Protein AF-A0A821XR58-F1 (afdb_monomer_lite)

Sequence (177 aa):
MTKILFVIYLIVLSIDSTIGYAQECIVGPEYWCKSFENAQDCGSIQHCTDTVWSHDNKYELVASSTTCQFCQKIFKNTHKGFEELADSEDAMIFTLTSECKSLLPNDLSTKCVNIIQNYGKSVITLMKNQRYATLCHLMGICTSEIITEKPPSIILGHDQCTWGPSYWCSSLSNTHQ

pLDDT: mean 71.38, std 13.42, range [38.28, 89.88]

Secondary structure (DSSP, 8-state):
-HHHHHHHHHHHHH--SHHHHHHHHTT-HHHHTTSHHHHHHTT-HHHIIIIITTT-TTS-----SHHHHHHHHHHHHHHHHHGGGTT-HHHHHHHHHHHHHHHS-HHHHHHHHHHHHHHHHHHHHHHHHS-THHHHHHTTSS----SS-------TTSSGGGS-HHHHTS-GGGS--

Foldseek 3Di:
DVVVVVVVVVVVVPPDPPVVLVVQLVVDDCRCLVAPVSVVSNVNNVVSLPPPLQPPVPAPQPQPDPQLVVQLVVLVVVLVVCVVVLPDLVSVLVVQLVCLVVPDDPVSSVVSNVCCVVCVSVVSVSSSPDRSSSVCVNVVSGDRDCPDDPDPPPPQPPDLVRVDDCSCVPDPVSPDD

Radius of gyration: 22.95 Å; chains: 1; bounding box: 57×62×47 Å

Structure (mmCIF, N/CA/C/O backbone):
data_AF-A0A821XR58-F1
#
_entry.id   AF-A0A821XR58-F1
#
loop_
_atom_site.group_PDB
_atom_site.id
_atom_site.type_symbol
_atom_site.label_atom_id
_atom_site.label_alt_id
_atom_site.label_comp_id
_atom_site.label_asym_id
_atom_site.label_entity_id
_atom_site.label_seq_id
_atom_site.pdbx_PDB_ins_code
_atom_site.Cartn_x
_atom_site.Cartn_y
_atom_site.Cartn_z
_atom_site.occupancy
_atom_site.B_iso_or_equiv
_atom_site.auth_seq_id
_atom_site.auth_comp_id
_atom_site.auth_asym_id
_atom_site.auth_atom_id
_atom_site.pdbx_PDB_model_num
ATOM 1 N N . MET A 1 1 ? 26.705 -42.295 18.445 1.00 61.50 1 MET A N 1
ATOM 2 C CA . MET A 1 1 ? 26.224 -42.015 17.072 1.00 61.50 1 MET A CA 1
ATOM 3 C C . MET A 1 1 ? 24.704 -41.859 17.012 1.00 61.50 1 MET A C 1
ATOM 5 O O . MET A 1 1 ? 24.251 -40.814 16.577 1.00 61.50 1 MET A O 1
ATOM 9 N N . THR A 1 2 ? 23.909 -42.786 17.555 1.00 68.88 2 THR A N 1
ATOM 10 C CA . THR A 1 2 ? 22.428 -42.746 17.500 1.00 68.88 2 THR A CA 1
ATOM 11 C C . THR A 1 2 ? 21.784 -41.500 18.130 1.00 68.88 2 THR A C 1
ATOM 13 O O . THR A 1 2 ? 20.814 -40.980 17.595 1.00 68.88 2 THR A O 1
ATOM 16 N N . LYS A 1 3 ? 22.352 -40.958 19.219 1.00 72.62 3 LYS A N 1
ATOM 17 C CA . LYS A 1 3 ? 21.848 -39.724 19.857 1.00 72.62 3 LYS A CA 1
ATOM 18 C C . LYS A 1 3 ? 22.036 -38.471 18.989 1.00 72.62 3 LYS A C 1
ATOM 20 O O . LYS A 1 3 ? 21.179 -37.603 19.000 1.00 72.62 3 LYS A O 1
ATOM 25 N N . ILE A 1 4 ? 23.126 -38.401 18.219 1.00 79.69 4 ILE A N 1
ATOM 26 C CA . ILE A 1 4 ? 23.406 -37.278 17.305 1.00 79.69 4 ILE A CA 1
ATOM 27 C C . ILE 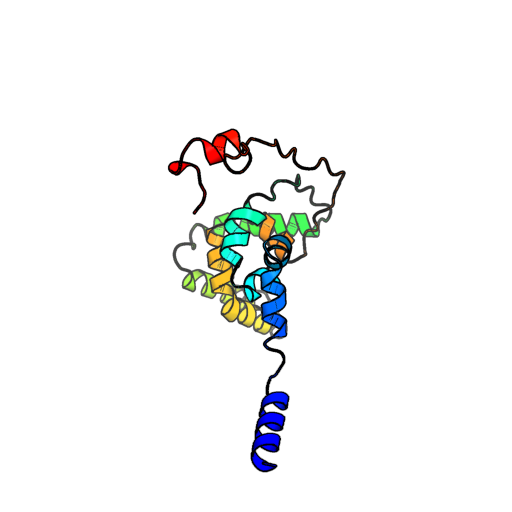A 1 4 ? 22.425 -37.313 16.130 1.00 79.69 4 ILE A C 1
ATOM 29 O O . ILE A 1 4 ? 21.854 -36.290 15.776 1.00 79.69 4 ILE A O 1
ATOM 33 N N . LEU A 1 5 ? 22.166 -38.505 15.585 1.00 81.56 5 LEU A N 1
ATOM 34 C CA . LEU A 1 5 ? 21.182 -38.696 14.517 1.00 81.56 5 LEU A CA 1
ATOM 35 C C . LEU A 1 5 ? 19.761 -38.336 14.972 1.00 81.56 5 LEU A C 1
ATOM 37 O O . LEU A 1 5 ? 19.017 -37.728 14.212 1.00 81.56 5 LEU A O 1
ATOM 41 N N . PHE A 1 6 ? 19.408 -38.644 16.223 1.00 85.44 6 PHE A N 1
ATOM 42 C CA . PHE A 1 6 ? 18.115 -38.272 16.799 1.00 85.44 6 PHE A CA 1
ATOM 43 C C . PHE A 1 6 ? 17.967 -36.751 16.957 1.00 85.44 6 PHE A C 1
ATOM 45 O O . PHE A 1 6 ? 16.922 -36.202 16.636 1.00 85.44 6 PHE A O 1
ATOM 52 N N . VAL A 1 7 ? 19.028 -36.054 17.379 1.00 84.06 7 VAL A N 1
ATOM 53 C CA . VAL A 1 7 ? 19.032 -34.584 17.481 1.00 84.06 7 VAL A CA 1
ATOM 54 C C . VAL A 1 7 ? 18.899 -33.931 16.103 1.00 84.06 7 VAL A C 1
ATOM 56 O O . VAL A 1 7 ? 18.095 -33.020 15.947 1.00 84.06 7 VAL A O 1
ATOM 59 N N . ILE A 1 8 ? 19.615 -34.428 15.089 1.00 82.62 8 ILE A N 1
ATOM 60 C CA . ILE A 1 8 ? 19.493 -33.933 13.707 1.00 82.62 8 ILE A CA 1
ATOM 61 C C . ILE A 1 8 ? 18.072 -34.157 13.175 1.00 82.62 8 ILE A C 1
ATOM 63 O O . ILE A 1 8 ? 17.490 -33.253 12.587 1.00 82.62 8 ILE A O 1
ATOM 67 N N . TYR A 1 9 ? 17.486 -35.327 13.432 1.00 83.12 9 TYR A N 1
ATOM 68 C CA . TYR A 1 9 ? 16.115 -35.637 13.028 1.00 83.12 9 TYR A CA 1
ATOM 69 C C . TYR A 1 9 ? 15.085 -34.694 13.676 1.00 83.12 9 TYR A C 1
ATOM 71 O O . TYR A 1 9 ? 14.190 -34.206 12.993 1.00 83.12 9 TYR A O 1
ATOM 79 N N . LEU A 1 10 ? 15.246 -34.361 14.962 1.00 79.69 10 LEU A N 1
ATOM 80 C CA . LEU A 1 10 ? 14.374 -33.405 15.653 1.00 79.69 10 LEU A CA 1
ATOM 81 C C . LEU A 1 10 ? 14.525 -31.966 15.132 1.00 79.69 10 LEU A C 1
ATOM 83 O O . LEU A 1 10 ? 13.525 -31.261 15.022 1.00 79.69 10 LEU A O 1
ATOM 87 N N . ILE A 1 11 ? 15.741 -31.541 14.767 1.00 78.94 11 ILE A N 1
ATOM 88 C CA . ILE A 1 11 ? 15.988 -30.227 14.142 1.00 78.94 11 ILE A CA 1
ATOM 89 C C . ILE A 1 11 ? 15.300 -30.145 12.769 1.00 78.94 11 ILE A C 1
ATOM 91 O O . ILE A 1 11 ? 14.671 -29.142 12.452 1.00 78.94 11 ILE A O 1
ATOM 95 N N . VAL A 1 12 ? 15.353 -31.217 11.972 1.00 77.75 12 VAL A N 1
ATOM 96 C CA . VAL A 1 12 ? 14.713 -31.274 10.643 1.00 77.75 12 VAL A CA 1
ATOM 97 C C . VAL A 1 12 ? 13.180 -31.305 10.733 1.00 77.75 12 VAL A C 1
ATOM 99 O O . VAL A 1 12 ? 12.507 -30.846 9.819 1.00 77.75 12 VAL A O 1
ATOM 102 N N . LEU A 1 13 ? 12.611 -31.795 11.837 1.00 68.00 13 LEU A N 1
ATOM 103 C CA . LEU A 1 13 ? 11.164 -31.762 12.081 1.00 68.00 13 LEU A CA 1
ATOM 104 C C . LEU A 1 13 ? 10.657 -30.424 12.650 1.00 68.00 13 LEU A C 1
ATOM 106 O O . LEU A 1 13 ? 9.449 -30.224 12.692 1.00 68.00 13 LEU A O 1
ATOM 110 N N . SER A 1 14 ? 11.548 -29.536 13.106 1.00 61.59 14 SER A N 1
ATOM 111 C CA . SER A 1 14 ? 11.203 -28.234 13.710 1.00 61.59 14 SER A CA 1
ATOM 112 C C . SER A 1 14 ? 11.557 -27.029 12.834 1.00 61.59 14 SER A C 1
ATOM 114 O O . SER A 1 14 ? 11.264 -25.893 13.204 1.00 61.59 14 SER A O 1
ATOM 116 N N . ILE A 1 15 ? 12.131 -27.258 11.649 1.00 64.62 15 ILE A N 1
ATOM 117 C CA . ILE A 1 15 ? 12.124 -26.267 10.569 1.00 64.62 15 ILE A CA 1
ATOM 118 C C . ILE A 1 15 ? 10.715 -26.205 9.969 1.00 64.62 15 ILE A C 1
ATOM 120 O O . ILE A 1 15 ? 10.446 -26.727 8.889 1.00 64.62 15 ILE A O 1
ATOM 124 N N . ASP A 1 16 ? 9.805 -25.554 10.693 1.00 57.88 16 ASP A N 1
ATOM 125 C CA . ASP A 1 16 ? 8.589 -25.002 10.104 1.00 57.88 16 ASP A CA 1
ATOM 126 C C . ASP A 1 16 ? 8.978 -24.145 8.891 1.00 57.88 16 ASP A C 1
ATOM 128 O O . ASP A 1 16 ? 10.024 -23.489 8.887 1.00 57.88 16 ASP A O 1
ATOM 132 N N . SER A 1 17 ? 8.136 -24.185 7.860 1.00 56.62 17 SER A N 1
ATOM 133 C CA . SER A 1 17 ? 8.292 -23.757 6.458 1.00 56.62 17 SER A CA 1
ATOM 134 C C . SER A 1 17 ? 8.720 -22.300 6.175 1.00 56.62 17 SER A C 1
ATOM 136 O O . SER A 1 17 ? 8.491 -21.785 5.085 1.00 56.62 17 SER A O 1
ATOM 138 N N . THR A 1 18 ? 9.397 -21.633 7.101 1.00 52.62 18 THR A N 1
ATOM 139 C CA . THR A 1 18 ? 9.982 -20.288 6.988 1.00 52.62 18 THR A CA 1
ATOM 140 C C . THR A 1 18 ? 10.997 -20.134 5.848 1.00 52.62 18 THR A C 1
ATOM 142 O O . THR A 1 18 ? 11.269 -19.016 5.424 1.00 52.62 18 THR A O 1
ATOM 145 N N . ILE A 1 19 ? 11.510 -21.235 5.284 1.00 54.81 19 ILE A N 1
ATOM 146 C CA . ILE A 1 19 ? 12.374 -21.211 4.090 1.00 54.81 19 ILE A CA 1
ATOM 147 C C . ILE A 1 19 ? 11.559 -20.974 2.802 1.00 54.81 19 ILE A C 1
ATOM 149 O O . ILE A 1 19 ? 12.094 -20.419 1.847 1.00 54.81 19 ILE A O 1
ATOM 153 N N . GLY A 1 20 ? 10.269 -21.332 2.769 1.00 53.03 20 GLY A N 1
ATOM 154 C CA . GLY A 1 20 ? 9.423 -21.167 1.578 1.00 53.03 20 GLY A CA 1
ATOM 155 C C . GLY A 1 20 ? 9.096 -19.705 1.265 1.00 53.03 20 GLY A C 1
ATOM 156 O O . GLY A 1 20 ? 9.159 -19.298 0.111 1.00 53.03 20 GLY A O 1
ATOM 157 N N . TYR A 1 21 ? 8.849 -18.895 2.297 1.00 53.38 21 TYR A N 1
ATOM 158 C CA . TYR A 1 21 ? 8.471 -17.484 2.149 1.00 53.38 21 TYR A CA 1
ATOM 159 C C . TYR A 1 21 ? 9.586 -16.621 1.534 1.00 53.38 21 TYR A C 1
ATOM 161 O O . TYR A 1 21 ? 9.338 -15.759 0.696 1.00 53.38 21 TYR A O 1
ATOM 169 N N . ALA A 1 22 ? 10.845 -16.889 1.890 1.00 60.84 22 ALA A N 1
ATOM 170 C CA . ALA A 1 22 ? 11.983 -16.143 1.354 1.00 60.84 22 ALA A CA 1
ATOM 171 C C . ALA A 1 22 ? 12.296 -16.480 -0.119 1.00 60.84 22 ALA A C 1
ATOM 173 O O . ALA A 1 22 ? 12.917 -15.670 -0.810 1.00 60.84 22 ALA A O 1
ATOM 174 N N . GLN A 1 23 ? 11.880 -17.654 -0.620 1.00 68.75 23 GLN A N 1
ATOM 175 C CA . GLN A 1 23 ? 12.142 -18.056 -2.008 1.00 68.75 23 GLN A CA 1
ATOM 176 C C . GLN A 1 23 ? 11.289 -17.306 -3.033 1.00 68.75 23 GLN A C 1
ATOM 178 O O . GLN A 1 23 ? 11.677 -17.216 -4.194 1.00 68.75 23 GLN A O 1
ATOM 183 N N . GLU A 1 24 ? 10.151 -16.751 -2.638 1.00 78.12 24 GLU A N 1
ATOM 184 C CA . GLU A 1 24 ? 9.303 -16.011 -3.573 1.00 78.12 24 GLU A CA 1
ATOM 185 C C . GLU A 1 24 ? 9.813 -14.573 -3.772 1.00 78.12 24 GLU A C 1
ATOM 187 O O . GLU A 1 24 ? 9.750 -14.019 -4.868 1.00 78.12 24 GLU A O 1
ATOM 192 N N . CYS A 1 25 ? 10.453 -13.997 -2.752 1.00 86.44 25 CYS A N 1
ATOM 193 C CA . CYS A 1 25 ? 11.015 -12.648 -2.822 1.00 86.44 25 CYS A CA 1
ATOM 194 C C . CYS A 1 25 ? 12.264 -12.534 -3.717 1.00 86.44 25 CYS A C 1
ATOM 196 O O . CYS A 1 25 ? 12.582 -11.439 -4.177 1.00 86.44 25 CYS A O 1
ATOM 198 N N . ILE A 1 26 ? 12.955 -13.642 -4.026 1.00 88.69 26 ILE A N 1
ATOM 199 C CA . ILE A 1 26 ? 14.103 -13.640 -4.958 1.00 88.69 26 ILE A CA 1
ATOM 200 C C . ILE A 1 26 ? 13.687 -13.636 -6.438 1.00 88.69 26 ILE A C 1
ATOM 202 O O . ILE A 1 26 ? 14.546 -13.514 -7.309 1.00 88.69 26 ILE A O 1
ATOM 206 N N . VAL A 1 27 ? 12.387 -13.759 -6.732 1.00 86.56 27 VAL A N 1
ATOM 207 C CA . VAL A 1 27 ? 11.849 -13.738 -8.103 1.00 86.56 27 VAL A CA 1
ATOM 208 C C . VAL A 1 27 ? 11.935 -12.331 -8.722 1.00 86.56 27 VAL A C 1
ATOM 210 O O . VAL A 1 27 ? 12.059 -12.207 -9.938 1.00 86.56 27 VAL A O 1
ATOM 213 N N . GLY A 1 28 ? 11.951 -11.274 -7.898 1.00 83.25 28 GLY A N 1
ATOM 214 C CA . GLY A 1 28 ? 12.195 -9.889 -8.329 1.00 83.25 28 GLY A CA 1
ATOM 215 C C . GLY A 1 28 ? 10.934 -9.021 -8.545 1.00 83.25 28 GLY A C 1
ATOM 216 O O . GLY A 1 28 ? 9.838 -9.472 -8.203 1.00 83.25 28 GLY A O 1
ATOM 217 N N . PRO A 1 29 ? 11.078 -7.769 -9.080 1.00 82.75 29 PRO A N 1
ATOM 218 C CA . PRO A 1 29 ? 10.043 -6.701 -9.263 1.00 82.75 29 PRO A CA 1
ATOM 219 C C . PRO A 1 29 ? 8.676 -7.178 -9.677 1.00 82.75 29 PRO A C 1
ATOM 221 O O . PRO A 1 29 ? 7.677 -6.785 -9.079 1.00 82.75 29 PRO A O 1
ATOM 224 N N . GLU A 1 30 ? 8.639 -8.089 -10.628 1.00 82.38 30 GLU A N 1
ATOM 225 C CA . GLU A 1 30 ? 7.387 -8.578 -11.177 1.00 82.38 30 GLU A CA 1
ATOM 226 C C . GLU A 1 30 ? 6.568 -9.406 -10.177 1.00 82.38 30 GLU A C 1
ATOM 228 O O . GLU A 1 30 ? 5.346 -9.454 -10.292 1.00 82.38 30 GLU A O 1
ATOM 233 N N . TYR A 1 31 ? 7.208 -10.028 -9.179 1.00 84.81 31 TYR A N 1
ATOM 234 C CA . TYR A 1 31 ? 6.535 -10.814 -8.145 1.00 84.81 31 TYR A CA 1
ATOM 235 C C . TYR A 1 31 ? 6.150 -9.982 -6.918 1.00 84.81 31 TYR A C 1
ATOM 237 O O . TYR A 1 31 ? 4.967 -9.875 -6.588 1.00 84.81 31 TYR A O 1
ATOM 245 N N . TRP A 1 32 ? 7.138 -9.393 -6.235 1.00 87.50 32 TRP A N 1
ATOM 246 C CA . TRP A 1 32 ? 6.907 -8.607 -5.016 1.00 87.50 32 TRP A CA 1
ATOM 247 C C . TRP A 1 32 ? 6.064 -7.346 -5.277 1.00 87.50 32 TRP A C 1
ATOM 249 O O . TRP A 1 32 ? 5.218 -7.032 -4.453 1.00 87.50 32 TRP A O 1
ATOM 259 N N . CYS A 1 33 ? 6.139 -6.698 -6.450 1.00 85.94 33 CYS A N 1
ATOM 260 C CA . CYS A 1 33 ? 5.265 -5.558 -6.774 1.00 85.94 33 CYS A CA 1
ATOM 261 C C . CYS A 1 33 ? 3.940 -5.945 -7.445 1.00 85.94 33 CYS A C 1
ATOM 263 O O . CYS A 1 33 ? 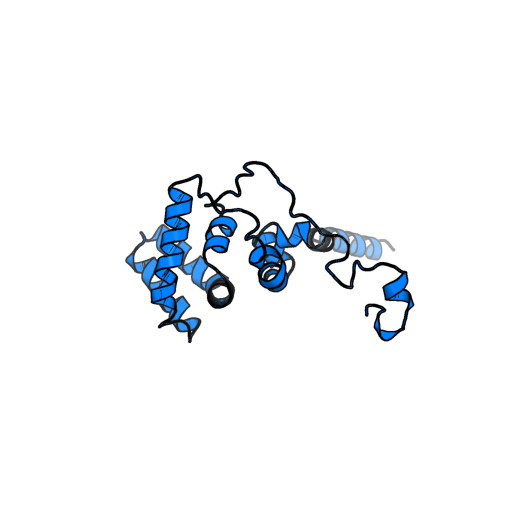3.187 -5.067 -7.870 1.00 85.94 33 CYS A O 1
ATOM 265 N N . LYS A 1 34 ? 3.614 -7.241 -7.531 1.00 79.94 34 LYS A N 1
ATOM 266 C CA . LYS A 1 34 ? 2.342 -7.708 -8.098 1.00 79.94 34 LYS A CA 1
ATOM 267 C C . LYS A 1 34 ? 1.140 -7.380 -7.210 1.00 79.94 34 LYS A C 1
ATOM 269 O O . LYS A 1 34 ? 0.040 -7.174 -7.715 1.00 79.94 34 LYS A O 1
ATOM 274 N N . SER A 1 35 ? 1.333 -7.366 -5.894 1.00 73.94 35 SER A N 1
ATOM 275 C CA . SER A 1 35 ? 0.290 -7.095 -4.903 1.00 73.94 35 SER A CA 1
ATOM 276 C C . SER A 1 35 ? 0.888 -6.414 -3.674 1.00 73.94 35 SER A C 1
ATOM 278 O O . SER A 1 35 ? 2.097 -6.460 -3.449 1.00 73.94 35 SER A O 1
ATOM 280 N N . PHE A 1 36 ? 0.034 -5.796 -2.856 1.00 76.81 36 PHE A N 1
ATOM 281 C CA . PHE A 1 36 ? 0.464 -5.239 -1.574 1.00 76.81 36 PHE A CA 1
ATOM 282 C C . PHE A 1 36 ? 1.042 -6.296 -0.640 1.00 76.81 36 PHE A C 1
ATOM 284 O O . PHE A 1 36 ? 2.053 -6.054 0.003 1.00 76.81 36 PHE A O 1
ATOM 291 N N . GLU A 1 37 ? 0.374 -7.447 -0.570 1.00 80.31 37 GLU A N 1
ATOM 292 C CA . GLU A 1 37 ? 0.706 -8.544 0.337 1.00 80.31 37 GLU A CA 1
ATOM 293 C C . GLU A 1 37 ? 2.097 -9.093 0.017 1.00 80.31 37 GLU A C 1
ATOM 295 O O . GLU A 1 37 ? 2.965 -9.105 0.884 1.00 80.31 37 GLU A O 1
ATOM 300 N N . ASN A 1 38 ? 2.377 -9.354 -1.264 1.00 83.50 38 ASN A N 1
ATOM 301 C CA . ASN A 1 38 ? 3.707 -9.764 -1.705 1.00 83.50 38 ASN A CA 1
ATOM 302 C C . ASN A 1 38 ? 4.753 -8.678 -1.413 1.00 83.50 38 ASN A C 1
ATOM 304 O O . ASN A 1 38 ? 5.864 -8.979 -0.975 1.00 83.50 38 ASN A O 1
ATOM 308 N N . ALA A 1 39 ? 4.411 -7.406 -1.639 1.00 83.25 39 ALA A N 1
ATOM 309 C CA . ALA A 1 39 ? 5.337 -6.309 -1.395 1.00 83.25 39 ALA A CA 1
ATOM 310 C C . ALA A 1 39 ? 5.657 -6.177 0.096 1.00 83.25 39 ALA A C 1
ATOM 312 O O . ALA A 1 39 ? 6.798 -5.886 0.459 1.00 83.25 39 ALA A O 1
ATOM 313 N N . GLN A 1 40 ? 4.659 -6.387 0.953 1.00 84.25 40 GLN A N 1
ATOM 314 C CA . GLN A 1 40 ? 4.782 -6.356 2.401 1.00 84.25 40 GLN A CA 1
ATOM 315 C C . GLN A 1 40 ? 5.647 -7.508 2.903 1.00 84.25 40 GLN A C 1
ATOM 317 O O . GLN A 1 40 ? 6.620 -7.261 3.615 1.00 84.25 40 GLN A O 1
ATOM 322 N N . ASP A 1 41 ? 5.329 -8.730 2.485 1.00 85.44 41 ASP A N 1
ATOM 323 C CA . ASP A 1 41 ? 6.030 -9.945 2.897 1.00 85.44 41 ASP A CA 1
ATOM 324 C C . ASP A 1 41 ? 7.500 -9.922 2.456 1.00 85.44 41 ASP A C 1
ATOM 326 O O . ASP A 1 41 ? 8.382 -10.397 3.171 1.00 85.44 41 ASP A O 1
ATOM 330 N N . CYS A 1 42 ? 7.782 -9.265 1.328 1.00 88.25 42 CYS A N 1
ATOM 331 C CA . CYS A 1 42 ? 9.132 -9.056 0.818 1.00 88.25 42 CYS A CA 1
ATOM 332 C C . CYS A 1 42 ? 9.785 -7.724 1.239 1.00 88.25 42 CYS A C 1
ATOM 334 O O . CYS A 1 42 ? 10.874 -7.410 0.760 1.00 88.25 42 CYS A O 1
ATOM 336 N N . GLY A 1 43 ? 9.157 -6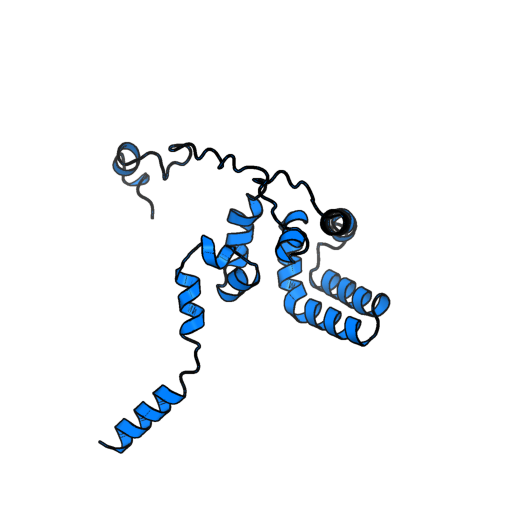.914 2.103 1.00 87.44 43 GLY A N 1
ATOM 337 C CA . GLY A 1 43 ? 9.749 -5.673 2.633 1.00 87.44 43 GLY A CA 1
ATOM 338 C C . GLY A 1 43 ? 10.020 -4.583 1.586 1.00 87.44 43 GLY A C 1
ATOM 339 O O . GLY A 1 43 ? 10.978 -3.823 1.691 1.00 87.44 43 GLY A O 1
ATOM 340 N N . SER A 1 44 ? 9.182 -4.511 0.558 1.00 87.12 44 SER A N 1
ATOM 341 C CA . SER A 1 44 ? 9.437 -3.798 -0.700 1.00 87.12 44 SER A CA 1
ATOM 342 C C . SER A 1 44 ? 8.364 -2.813 -1.118 1.00 87.12 44 SER A C 1
ATOM 344 O O . SER A 1 44 ? 8.460 -2.196 -2.179 1.00 87.12 44 SER A O 1
ATOM 346 N N . ILE A 1 45 ? 7.381 -2.610 -0.238 1.00 81.19 45 ILE A N 1
ATOM 347 C CA . ILE A 1 45 ? 6.294 -1.644 -0.398 1.00 81.19 45 ILE A CA 1
ATOM 348 C C . ILE A 1 45 ? 6.816 -0.301 -0.904 1.00 81.19 45 ILE A C 1
ATOM 350 O O . ILE A 1 45 ? 6.247 0.240 -1.845 1.00 81.19 45 ILE A O 1
ATOM 354 N N . GLN A 1 46 ? 7.894 0.232 -0.321 1.00 78.56 46 GLN A N 1
ATOM 355 C CA . GLN A 1 46 ? 8.419 1.539 -0.712 1.00 78.56 46 GLN A CA 1
ATOM 356 C C . GLN A 1 46 ? 8.916 1.545 -2.163 1.00 78.56 46 GLN A C 1
ATOM 358 O O . GLN A 1 46 ? 8.512 2.406 -2.936 1.00 78.56 46 GLN A O 1
ATOM 363 N N . HIS A 1 47 ? 9.704 0.542 -2.565 1.00 84.19 47 HIS A N 1
ATOM 364 C CA . HIS A 1 47 ? 10.151 0.407 -3.951 1.00 84.19 47 HIS A CA 1
ATOM 365 C C . HIS A 1 47 ? 8.955 0.324 -4.902 1.00 84.19 47 HIS A C 1
ATOM 367 O O . HIS A 1 47 ? 8.847 1.125 -5.822 1.00 84.19 47 HIS A O 1
ATOM 373 N N . CYS A 1 48 ? 8.014 -0.584 -4.638 1.00 81.81 48 CYS A N 1
ATOM 374 C CA . CYS A 1 48 ? 6.841 -0.758 -5.488 1.00 81.81 48 CYS A CA 1
ATOM 375 C C . CYS A 1 48 ? 5.990 0.517 -5.572 1.00 81.81 48 CYS A C 1
ATOM 377 O O . CYS A 1 48 ? 5.514 0.867 -6.648 1.00 81.81 48 CYS A O 1
ATOM 379 N N . THR A 1 49 ? 5.854 1.246 -4.465 1.00 72.06 49 THR A N 1
ATOM 380 C CA . THR A 1 49 ? 5.114 2.513 -4.387 1.00 72.06 49 THR A CA 1
ATOM 381 C C . THR A 1 49 ? 5.786 3.623 -5.189 1.00 72.06 49 THR A C 1
ATOM 383 O O . THR A 1 49 ? 5.094 4.395 -5.852 1.00 72.06 49 THR A O 1
ATOM 386 N N . ASP A 1 50 ? 7.115 3.697 -5.149 1.00 72.44 50 ASP A N 1
ATOM 387 C CA . ASP A 1 50 ? 7.881 4.795 -5.735 1.00 72.44 50 ASP A CA 1
ATOM 388 C C . ASP A 1 50 ? 8.195 4.569 -7.219 1.00 72.44 50 ASP A C 1
ATOM 390 O O . ASP A 1 50 ? 8.251 5.537 -7.979 1.00 72.44 50 ASP A O 1
ATOM 394 N N . THR A 1 51 ? 8.355 3.318 -7.668 1.00 72.69 51 THR A N 1
ATOM 395 C CA . THR A 1 51 ? 8.863 3.002 -9.019 1.00 72.69 51 THR A CA 1
ATOM 396 C C . THR A 1 51 ? 7.881 2.250 -9.916 1.00 72.69 51 THR A C 1
ATOM 398 O O . THR A 1 51 ? 7.911 2.445 -11.130 1.00 72.69 51 THR A O 1
ATOM 401 N N . VAL A 1 52 ? 7.010 1.400 -9.360 1.00 77.12 52 VAL A N 1
ATOM 402 C CA . VAL A 1 52 ? 6.134 0.516 -10.153 1.00 77.12 52 VAL A CA 1
ATOM 403 C C . VAL A 1 52 ? 4.706 1.057 -10.181 1.00 77.12 52 VAL A C 1
ATOM 405 O O . VAL A 1 52 ? 4.195 1.431 -11.234 1.00 77.12 52 VAL A O 1
ATOM 408 N N . TRP A 1 53 ? 4.079 1.189 -9.014 1.00 72.62 53 TRP A N 1
ATOM 409 C CA . TRP A 1 53 ? 2.696 1.646 -8.868 1.00 72.62 53 TRP A CA 1
ATOM 410 C C . TRP A 1 53 ? 2.530 3.159 -9.072 1.00 72.62 53 TRP A C 1
ATOM 412 O O . TRP A 1 53 ? 1.422 3.626 -9.332 1.00 72.62 53 TRP A O 1
ATOM 422 N N . SER A 1 54 ? 3.618 3.930 -8.977 1.00 59.25 54 SER A N 1
ATOM 423 C CA . SER A 1 54 ? 3.666 5.367 -9.287 1.00 59.25 54 SER A CA 1
ATOM 424 C C . SER A 1 54 ? 3.548 5.658 -10.787 1.00 59.25 54 SER A C 1
ATOM 426 O O . SER A 1 54 ? 2.954 6.664 -11.185 1.00 59.25 54 SER A O 1
ATOM 428 N N . HIS A 1 55 ? 4.117 4.778 -11.616 1.00 53.25 55 HIS A N 1
ATOM 429 C CA . HIS A 1 55 ? 4.198 4.915 -13.069 1.00 53.25 55 HIS A CA 1
ATOM 430 C C . HIS A 1 55 ? 3.092 4.163 -13.814 1.00 53.25 55 HIS A C 1
ATOM 432 O O . HIS A 1 55 ? 2.934 4.355 -15.022 1.00 53.25 55 HIS A O 1
ATOM 438 N N . ASP A 1 56 ? 2.258 3.403 -13.104 1.00 47.78 56 ASP A N 1
ATOM 439 C CA . ASP A 1 56 ? 1.064 2.739 -13.634 1.00 47.78 56 ASP A CA 1
ATOM 440 C C . ASP A 1 56 ? -0.109 3.706 -13.924 1.00 47.78 56 ASP A C 1
ATOM 442 O O . ASP A 1 56 ? -1.283 3.365 -13.834 1.00 47.78 56 ASP A O 1
ATOM 446 N N . ASN A 1 57 ? 0.208 4.904 -14.428 1.00 47.75 57 ASN A N 1
ATOM 447 C CA . ASN A 1 57 ? -0.662 5.654 -15.342 1.00 47.75 57 ASN A CA 1
ATOM 448 C C . ASN A 1 57 ? -0.545 5.123 -16.791 1.00 47.75 57 ASN A C 1
ATOM 450 O O . ASN A 1 57 ? -0.777 5.862 -17.746 1.00 47.75 57 ASN A O 1
ATOM 454 N N . LYS A 1 58 ? -0.154 3.855 -16.991 1.00 46.62 58 LYS A N 1
ATOM 455 C CA . LYS A 1 58 ? -0.177 3.204 -18.317 1.00 46.62 58 LYS A CA 1
ATOM 456 C C . LYS A 1 58 ? -1.570 2.793 -18.768 1.00 46.62 58 LYS A C 1
ATOM 458 O O . LYS A 1 58 ? -1.761 2.481 -19.940 1.00 46.62 58 LYS A O 1
ATOM 463 N N . TYR A 1 59 ? -2.529 2.822 -17.858 1.00 41.53 59 TYR A N 1
ATOM 464 C CA . TYR A 1 59 ? -3.921 2.551 -18.136 1.00 41.53 59 TYR A CA 1
ATOM 465 C C . TYR A 1 59 ? -4.638 3.888 -18.037 1.00 41.53 59 TYR A C 1
ATOM 467 O O . TYR A 1 59 ? -4.666 4.512 -16.975 1.00 41.53 59 TYR A O 1
ATOM 475 N N . GLU A 1 60 ? -5.206 4.355 -19.146 1.00 38.28 60 GLU A N 1
ATOM 476 C CA . GLU A 1 60 ? -6.307 5.300 -19.045 1.00 38.28 60 GLU A CA 1
ATOM 477 C C . GLU A 1 60 ? -7.362 4.575 -18.206 1.00 38.28 60 GLU A C 1
ATOM 479 O O . GLU A 1 60 ? -7.929 3.576 -18.642 1.00 38.28 60 GLU A O 1
ATOM 484 N N . LEU A 1 61 ? -7.479 4.976 -16.936 1.00 46.53 61 LEU A N 1
ATOM 485 C CA . LEU A 1 61 ? -8.335 4.376 -15.917 1.00 46.53 61 LEU A CA 1
ATOM 486 C C . LEU A 1 61 ? -9.799 4.556 -16.325 1.00 46.53 61 LEU A C 1
ATOM 488 O O . LEU A 1 61 ? -10.527 5.373 -15.761 1.00 46.53 61 LEU A O 1
ATOM 492 N N . VAL A 1 62 ? -10.247 3.806 -17.325 1.00 48.22 62 VAL A N 1
ATOM 493 C CA . VAL A 1 62 ? -11.657 3.685 -17.649 1.00 48.22 62 VAL A CA 1
ATOM 494 C C . VAL A 1 62 ? -12.220 2.736 -16.609 1.00 48.22 62 VAL A C 1
ATOM 496 O O . VAL A 1 62 ? -12.097 1.520 -16.695 1.00 48.22 62 VAL A O 1
ATOM 499 N N . ALA A 1 63 ? -12.772 3.321 -15.554 1.00 51.91 63 ALA A N 1
ATOM 500 C CA . ALA A 1 63 ? -13.429 2.594 -14.490 1.00 51.91 63 ALA A CA 1
ATOM 501 C C . ALA A 1 63 ? -14.621 1.809 -15.064 1.00 51.91 63 ALA A C 1
ATOM 503 O O . ALA A 1 63 ? -15.704 2.370 -15.251 1.00 51.91 63 ALA A O 1
ATOM 504 N N . SER A 1 64 ? -14.412 0.524 -15.360 1.00 56.78 64 SER A N 1
ATOM 505 C CA . SER A 1 64 ? -15.428 -0.326 -15.988 1.00 56.78 64 SER A CA 1
ATOM 506 C C . SER A 1 64 ? -16.561 -0.712 -15.035 1.00 56.78 64 SER A C 1
ATOM 508 O O . SER A 1 64 ? -17.650 -1.064 -15.485 1.00 56.78 64 SER A O 1
ATOM 510 N N . SER A 1 65 ? -16.371 -0.542 -13.718 1.00 66.00 65 SER A N 1
ATOM 511 C CA . SER A 1 65 ? -17.420 -0.724 -12.711 1.00 66.00 65 SER A CA 1
ATOM 512 C C . SER A 1 65 ? -17.776 0.576 -11.980 1.00 66.00 65 SER A C 1
ATOM 514 O O . SER A 1 65 ? -16.919 1.382 -11.604 1.00 66.00 65 SER A O 1
ATOM 516 N N . THR A 1 66 ? -19.068 0.764 -11.704 1.00 71.00 66 THR A N 1
ATOM 517 C CA . THR A 1 66 ? -19.579 1.841 -10.837 1.00 71.00 66 THR A CA 1
ATOM 518 C C . THR A 1 66 ? -18.957 1.790 -9.440 1.00 71.00 66 THR A C 1
ATOM 520 O O . THR A 1 66 ? -18.731 2.831 -8.826 1.00 71.00 66 THR A O 1
ATOM 523 N N . THR A 1 67 ? -18.619 0.591 -8.959 1.00 71.75 67 THR A N 1
ATOM 524 C CA . THR A 1 67 ? -17.916 0.361 -7.690 1.00 71.75 67 THR A CA 1
ATOM 525 C C . THR A 1 67 ? -16.496 0.934 -7.715 1.00 71.75 67 THR A C 1
ATOM 527 O O . THR A 1 67 ? -16.087 1.588 -6.758 1.00 71.75 67 THR A O 1
ATOM 530 N N . CYS A 1 68 ? -15.767 0.774 -8.824 1.00 72.88 68 CYS A N 1
ATOM 531 C CA . CYS A 1 68 ? -14.443 1.367 -9.011 1.00 72.88 68 CYS A CA 1
ATOM 532 C C . CYS A 1 68 ? -14.509 2.902 -9.052 1.00 72.88 68 CYS A C 1
ATOM 534 O O . CYS A 1 68 ? -13.757 3.570 -8.344 1.00 72.88 68 CYS A O 1
ATOM 536 N N . GLN A 1 69 ? -15.467 3.475 -9.790 1.00 74.81 69 GLN A N 1
ATOM 537 C CA . GLN A 1 69 ? -15.681 4.931 -9.830 1.00 74.81 69 GLN A CA 1
ATOM 538 C C . GLN A 1 69 ? -16.008 5.497 -8.449 1.00 74.81 69 GLN A C 1
ATOM 540 O O . GLN A 1 69 ? -15.498 6.546 -8.056 1.00 74.81 69 GLN A O 1
ATOM 545 N N . PHE A 1 70 ? -16.859 4.794 -7.701 1.00 74.88 70 PHE A N 1
ATOM 546 C CA . PHE A 1 70 ? -17.233 5.184 -6.352 1.00 74.88 70 PHE A CA 1
ATOM 547 C C . PHE A 1 70 ? -16.043 5.112 -5.394 1.00 74.88 70 PHE A C 1
ATOM 549 O O . PHE A 1 70 ? -15.801 6.072 -4.669 1.00 74.88 70 PHE A O 1
ATOM 556 N N . CYS A 1 71 ? -15.251 4.039 -5.458 1.00 71.88 71 CYS A N 1
ATOM 557 C CA . CYS A 1 71 ? -14.011 3.904 -4.700 1.00 71.88 71 CYS A CA 1
ATOM 558 C C . CYS A 1 71 ? -13.054 5.068 -4.985 1.00 71.88 71 CYS A C 1
ATOM 560 O O . CYS A 1 71 ? -12.643 5.781 -4.070 1.00 71.88 71 CYS A O 1
ATOM 562 N N . GLN A 1 72 ? -12.772 5.334 -6.262 1.00 71.69 72 GLN A N 1
ATOM 563 C CA . GLN A 1 72 ? -11.888 6.427 -6.667 1.00 71.69 72 GLN A CA 1
ATOM 564 C C . GLN A 1 72 ? -12.415 7.781 -6.188 1.00 71.69 72 GLN A C 1
ATOM 566 O O . GLN A 1 72 ? -11.644 8.624 -5.733 1.00 71.69 72 GLN A O 1
ATOM 571 N N . LYS A 1 73 ? -13.732 7.996 -6.263 1.00 69.00 73 LYS A N 1
ATOM 572 C CA . LYS A 1 73 ? -14.376 9.236 -5.829 1.00 69.00 73 LYS A CA 1
ATOM 573 C C . LYS A 1 73 ? -14.350 9.409 -4.313 1.00 69.00 73 LYS A C 1
ATOM 575 O O . LYS A 1 73 ? -14.125 10.532 -3.873 1.00 69.00 73 LYS A O 1
ATOM 580 N N . ILE A 1 74 ? -14.537 8.338 -3.535 1.00 70.50 74 ILE A N 1
ATOM 581 C CA . ILE A 1 74 ? -14.353 8.356 -2.078 1.00 70.50 74 ILE A CA 1
ATOM 582 C C . ILE A 1 74 ? -12.940 8.825 -1.782 1.00 70.50 74 ILE A C 1
ATOM 584 O O . ILE A 1 74 ? -12.774 9.898 -1.221 1.00 70.50 74 ILE A O 1
ATOM 588 N N . PHE A 1 75 ? -11.925 8.101 -2.248 1.00 69.88 75 PHE A N 1
ATOM 589 C CA . PHE A 1 75 ? -10.551 8.420 -1.885 1.00 69.88 75 PHE A CA 1
ATOM 590 C C . PHE A 1 75 ? -10.096 9.797 -2.410 1.00 69.88 75 PHE A C 1
ATOM 592 O O . PHE A 1 75 ? -9.424 10.539 -1.697 1.00 69.88 75 PHE A O 1
ATOM 599 N N . LYS A 1 76 ? -10.549 10.212 -3.603 1.00 64.00 76 LYS A N 1
ATOM 600 C CA . LYS A 1 76 ? -10.310 11.561 -4.148 1.00 64.00 76 LYS A CA 1
ATOM 601 C C . LYS A 1 76 ? -10.955 12.673 -3.314 1.00 64.00 76 LYS A C 1
ATOM 603 O O . LYS A 1 76 ? -10.373 13.747 -3.190 1.00 64.00 76 LYS A O 1
ATOM 608 N N . ASN A 1 77 ? -12.155 12.453 -2.777 1.00 59.53 77 ASN A N 1
ATOM 609 C CA . ASN A 1 77 ? -12.842 13.434 -1.933 1.00 59.53 77 ASN A CA 1
ATOM 610 C C . ASN A 1 77 ? -12.287 13.438 -0.503 1.00 59.53 77 ASN A C 1
ATOM 612 O O . ASN A 1 77 ? -12.167 14.501 0.101 1.00 59.53 77 ASN A O 1
ATOM 616 N N . THR A 1 78 ? -11.904 12.267 0.003 1.00 56.84 78 THR A N 1
ATOM 617 C CA . THR A 1 78 ? -11.267 12.074 1.306 1.00 56.84 78 THR A CA 1
ATOM 618 C C . THR A 1 78 ? -9.899 12.757 1.370 1.00 56.84 78 THR A C 1
ATOM 620 O O . THR A 1 78 ? -9.566 13.297 2.418 1.00 56.84 78 THR A O 1
ATOM 623 N N . HIS A 1 79 ? -9.163 12.869 0.254 1.00 55.22 79 HIS A N 1
ATOM 624 C CA . HIS A 1 79 ? -7.912 13.641 0.176 1.00 55.22 79 HIS A CA 1
ATOM 625 C C . HIS A 1 79 ? -8.031 15.055 0.753 1.00 55.22 79 HIS A C 1
ATOM 627 O O . HIS A 1 79 ? -7.234 15.440 1.601 1.00 55.22 79 HIS A O 1
ATOM 633 N N . LYS A 1 80 ? -9.076 15.795 0.357 1.00 51.47 80 LYS A N 1
ATOM 634 C CA . LYS A 1 80 ? -9.288 17.183 0.793 1.00 51.47 80 LYS A CA 1
ATOM 635 C C . LYS A 1 80 ? -9.573 17.305 2.289 1.00 51.47 80 LYS A C 1
ATOM 637 O O . LYS A 1 80 ? -9.259 18.327 2.876 1.00 51.47 80 LYS A O 1
ATOM 642 N N . GLY A 1 81 ? -10.178 16.282 2.896 1.00 51.03 81 GLY A N 1
ATOM 643 C CA . GLY A 1 81 ? -10.397 16.238 4.346 1.00 51.03 81 GLY A CA 1
ATOM 644 C C . GLY A 1 81 ? -9.171 15.756 5.124 1.00 51.03 81 GLY A C 1
ATOM 645 O O . GLY A 1 81 ? -9.031 16.063 6.301 1.00 51.03 81 GLY A O 1
ATOM 646 N N . PHE A 1 82 ? -8.281 15.005 4.475 1.00 53.41 82 PHE A N 1
ATOM 647 C CA . PHE A 1 82 ? -7.068 14.470 5.086 1.00 53.41 82 PHE A CA 1
ATOM 648 C C . PHE A 1 82 ? -5.889 15.441 5.008 1.00 53.41 82 PHE A C 1
ATOM 650 O O . PHE A 1 82 ? -5.048 15.385 5.894 1.00 53.41 82 PHE A O 1
ATOM 657 N N . GLU A 1 83 ? -5.832 16.346 4.024 1.00 52.28 83 GLU A N 1
ATOM 658 C CA . GLU A 1 83 ? -4.786 17.381 3.920 1.00 52.28 83 GLU A CA 1
ATOM 659 C C . GLU A 1 83 ? -4.716 18.284 5.165 1.00 52.28 83 GLU A C 1
ATOM 661 O O . GLU A 1 83 ? -3.622 18.583 5.631 1.00 52.28 83 GLU A O 1
ATOM 666 N N . GLU A 1 84 ? -5.852 18.645 5.772 1.00 52.66 84 GLU A N 1
ATOM 667 C CA . GLU A 1 84 ? -5.886 19.447 7.013 1.00 52.66 84 GLU A CA 1
ATOM 668 C C . GLU A 1 84 ? -5.508 18.643 8.276 1.00 52.66 84 GLU A C 1
ATOM 670 O O . GLU A 1 84 ? -5.212 19.222 9.320 1.00 52.66 84 GLU A O 1
ATOM 675 N N . LEU A 1 85 ? -5.495 17.308 8.191 1.00 54.00 85 LEU A N 1
ATOM 676 C CA . LEU A 1 85 ? -5.208 16.379 9.295 1.00 54.00 85 LEU A CA 1
ATOM 677 C C . LEU A 1 85 ? -3.892 15.599 9.090 1.00 54.00 85 LEU A C 1
ATOM 679 O O . LEU A 1 85 ? -3.536 14.750 9.911 1.00 54.00 85 LEU A O 1
ATOM 683 N N . ALA A 1 86 ? -3.171 15.862 7.993 1.00 56.44 86 ALA A N 1
ATOM 684 C CA . ALA A 1 86 ? -2.068 15.036 7.499 1.00 56.44 86 ALA A CA 1
ATOM 685 C C . ALA A 1 86 ? -0.792 15.103 8.350 1.00 56.44 86 ALA A C 1
ATOM 687 O O . ALA A 1 86 ? 0.076 14.237 8.213 1.00 56.44 86 ALA A O 1
ATOM 688 N N . ASP A 1 87 ? -0.667 16.072 9.255 1.00 63.53 87 ASP A N 1
ATOM 689 C CA . ASP A 1 87 ? 0.584 16.284 9.984 1.00 63.53 87 ASP A CA 1
ATOM 690 C C . ASP A 1 87 ? 0.854 15.215 11.058 1.00 63.53 87 ASP A C 1
ATOM 692 O O . ASP A 1 87 ? 2.010 14.964 11.395 1.00 63.53 87 ASP A O 1
ATOM 696 N N . SER A 1 88 ? -0.170 14.497 11.543 1.00 75.12 88 SER A N 1
ATOM 697 C CA . SER A 1 88 ? -0.009 13.468 12.583 1.00 75.12 88 SER A CA 1
ATOM 698 C C . SER A 1 88 ? -0.646 12.131 12.199 1.00 75.12 88 SER A C 1
ATOM 700 O O . SER A 1 88 ? -1.855 12.022 12.006 1.00 75.12 88 SER A O 1
ATOM 702 N N . GLU A 1 89 ? 0.179 11.081 12.131 1.00 74.81 89 GLU A N 1
ATOM 703 C CA . GLU A 1 89 ? -0.284 9.705 11.889 1.00 74.81 89 GLU A CA 1
ATOM 704 C C . GLU A 1 89 ? -1.238 9.227 12.990 1.00 74.81 89 GLU A C 1
ATOM 706 O O . GLU A 1 89 ? -2.256 8.599 12.703 1.00 74.81 89 GLU A O 1
ATOM 711 N N . ASP A 1 90 ? -0.952 9.578 14.245 1.00 80.44 90 ASP A N 1
ATOM 712 C CA . ASP A 1 90 ? -1.770 9.179 15.389 1.00 80.44 90 ASP A CA 1
ATOM 713 C C . ASP A 1 90 ? -3.142 9.870 15.374 1.00 80.44 90 ASP A C 1
ATOM 715 O O . ASP A 1 90 ? -4.155 9.233 15.671 1.00 80.44 90 ASP A O 1
ATOM 719 N N . ALA A 1 91 ? -3.209 11.143 14.959 1.00 79.75 91 ALA A N 1
ATOM 720 C CA . ALA A 1 91 ? -4.479 11.857 14.794 1.00 79.75 91 ALA A CA 1
ATOM 721 C C . ALA A 1 91 ? -5.356 11.215 13.706 1.00 79.75 91 ALA A C 1
ATOM 723 O O . ALA A 1 91 ? -6.576 11.088 13.852 1.00 79.75 91 ALA A O 1
ATOM 724 N N . MET A 1 92 ? -4.727 10.754 12.630 1.00 75.25 92 MET A N 1
ATOM 725 C CA . MET A 1 92 ? -5.403 10.100 11.519 1.00 75.25 92 MET A CA 1
ATOM 726 C C . MET A 1 92 ? -5.888 8.688 11.890 1.00 75.25 92 MET A C 1
ATOM 728 O O . MET A 1 92 ? -7.043 8.349 11.623 1.00 75.25 92 MET A O 1
ATOM 732 N N . ILE A 1 93 ? -5.074 7.898 12.602 1.00 83.94 93 ILE A N 1
ATOM 733 C CA . ILE A 1 93 ? -5.494 6.608 13.179 1.00 83.94 93 ILE A CA 1
ATOM 734 C C . ILE A 1 93 ? -6.653 6.786 14.156 1.00 83.94 93 ILE A C 1
ATOM 736 O O . ILE A 1 93 ? -7.614 6.013 14.115 1.00 83.94 93 ILE A O 1
ATOM 740 N N . PHE A 1 94 ? -6.587 7.796 15.025 1.00 85.81 94 PHE A N 1
ATOM 741 C CA . PHE A 1 94 ? -7.652 8.096 15.976 1.00 85.81 94 PHE A CA 1
ATOM 742 C C . PHE A 1 94 ? -8.971 8.408 15.259 1.00 85.81 94 PHE A C 1
ATOM 744 O O . PHE A 1 94 ? -10.012 7.847 15.607 1.00 85.81 94 PHE A O 1
ATOM 751 N N . THR A 1 95 ? -8.910 9.233 14.213 1.00 82.12 95 THR A N 1
ATOM 752 C CA . THR A 1 95 ? -10.073 9.629 13.408 1.00 82.12 95 THR A CA 1
ATOM 753 C C . THR A 1 95 ? -10.695 8.420 12.712 1.00 82.12 95 THR A C 1
ATOM 755 O O . THR A 1 95 ? -11.878 8.144 12.893 1.00 82.12 95 THR A O 1
ATOM 758 N N . LEU A 1 96 ? -9.889 7.622 12.007 1.00 82.31 96 LEU A N 1
ATOM 759 C CA . LEU A 1 96 ? -10.347 6.400 11.342 1.00 82.31 96 LEU A CA 1
ATOM 760 C C . LEU A 1 96 ? -10.950 5.392 12.339 1.00 82.31 96 LEU A C 1
ATOM 762 O O . LEU A 1 96 ? -11.981 4.778 12.070 1.00 82.31 96 LEU A O 1
ATOM 766 N N . THR A 1 97 ? -10.347 5.255 13.523 1.00 86.88 97 THR A N 1
ATOM 767 C CA . THR A 1 97 ? -10.855 4.389 14.600 1.00 86.88 97 THR A CA 1
ATOM 768 C C . THR A 1 97 ? -12.208 4.869 15.128 1.00 86.88 97 THR A C 1
ATOM 770 O O . THR A 1 97 ? -13.063 4.047 15.461 1.00 86.88 97 THR A O 1
ATOM 773 N N . SER A 1 98 ? -12.410 6.186 15.220 1.00 85.12 98 SER A N 1
ATOM 774 C CA . SER A 1 98 ? -13.686 6.787 15.613 1.00 85.12 98 SER A CA 1
ATOM 775 C C . SER A 1 98 ? -14.770 6.511 14.570 1.00 85.12 98 SER A C 1
ATOM 777 O O . SER A 1 98 ? -15.845 6.037 14.931 1.00 85.12 98 SER A O 1
ATOM 779 N N . GLU A 1 99 ? -14.463 6.705 13.286 1.00 83.56 99 GLU A N 1
ATOM 780 C CA . GLU A 1 99 ? -15.387 6.432 12.176 1.00 83.56 99 GLU A CA 1
ATOM 781 C C . GLU A 1 99 ? -15.798 4.953 12.106 1.00 83.56 99 GLU A C 1
ATOM 783 O O . GLU A 1 99 ? -16.972 4.632 11.929 1.00 83.56 99 GLU A O 1
ATOM 788 N N . CYS A 1 100 ? -14.874 4.017 12.350 1.00 82.19 100 CYS A N 1
ATOM 789 C CA . CYS A 1 100 ? -15.231 2.598 12.456 1.00 82.19 100 CYS A CA 1
ATOM 790 C C . CYS A 1 100 ? -16.244 2.316 13.567 1.00 82.19 100 CYS A C 1
ATOM 792 O O . CYS A 1 100 ? -17.025 1.375 13.455 1.00 82.19 100 CYS A O 1
ATOM 794 N N . LYS A 1 101 ? -16.207 3.062 14.675 1.00 88.81 101 LYS A N 1
ATOM 795 C CA . LYS A 1 101 ? -17.120 2.876 15.814 1.00 88.81 101 LYS A CA 1
ATOM 796 C C . LYS A 1 101 ? -18.463 3.557 15.600 1.00 88.81 101 LYS A C 1
ATOM 798 O O . LYS A 1 101 ? -19.466 3.046 16.083 1.00 88.81 101 LYS A O 1
ATOM 803 N N . SER A 1 102 ? -18.487 4.686 14.896 1.00 86.56 102 SER A N 1
ATOM 804 C CA . SER A 1 102 ? -19.706 5.460 14.654 1.00 86.56 102 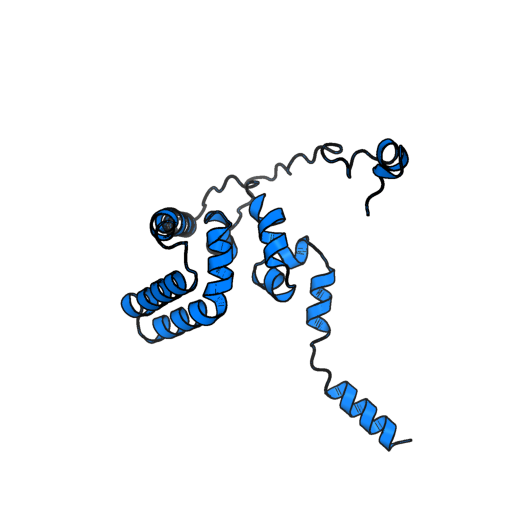SER A CA 1
ATOM 805 C C . SER A 1 102 ? -20.509 4.959 13.452 1.00 86.56 102 SER A C 1
ATOM 807 O O . SER A 1 102 ? -21.736 5.029 13.482 1.00 86.56 102 SER A O 1
ATOM 809 N N . LEU A 1 103 ? -19.846 4.455 12.405 1.00 77.56 103 LEU A N 1
ATOM 810 C CA . LEU A 1 103 ? -20.493 4.131 11.128 1.00 77.56 103 LEU A CA 1
ATOM 811 C C . LEU A 1 103 ? -20.829 2.650 10.945 1.00 77.56 103 LEU A C 1
ATOM 813 O O . LEU A 1 103 ? -21.608 2.314 10.051 1.00 77.56 103 LEU A O 1
ATOM 817 N N . LEU A 1 104 ? -20.244 1.754 11.745 1.00 75.62 104 LEU A N 1
ATOM 818 C CA . LEU A 1 104 ? -20.360 0.312 11.536 1.00 75.62 104 LEU A CA 1
ATOM 819 C C . LEU A 1 104 ? -21.035 -0.411 12.712 1.00 75.62 104 LEU A C 1
ATOM 821 O O . LEU A 1 104 ? -20.809 -0.058 13.869 1.00 75.62 104 LEU A O 1
ATOM 825 N N . PRO A 1 105 ? -21.805 -1.486 12.446 1.00 86.38 105 PRO A N 1
ATOM 826 C CA . PRO A 1 105 ? -22.301 -2.386 13.487 1.00 86.38 105 PRO A CA 1
ATOM 827 C C . PRO A 1 105 ? -21.146 -3.045 14.251 1.00 86.38 105 PRO A C 1
ATOM 829 O O . PRO A 1 105 ? -20.082 -3.266 13.673 1.00 86.38 105 PRO A O 1
ATOM 832 N N . ASN A 1 106 ? -21.372 -3.426 15.512 1.00 82.62 106 ASN A N 1
ATOM 833 C CA . ASN A 1 106 ? -20.330 -3.895 16.441 1.00 82.62 106 ASN A CA 1
ATOM 834 C C . ASN A 1 106 ? -19.323 -4.892 15.833 1.00 82.62 106 ASN A C 1
ATOM 836 O O . ASN A 1 106 ? -18.122 -4.643 15.891 1.00 82.62 106 ASN A O 1
ATOM 840 N N . ASP A 1 107 ? -19.781 -5.963 15.179 1.00 80.44 107 ASP A N 1
ATOM 841 C CA . ASP A 1 107 ? -18.882 -6.989 14.624 1.00 80.44 107 ASP A CA 1
ATOM 842 C C . ASP A 1 107 ? -17.984 -6.464 13.489 1.00 80.44 107 ASP A C 1
ATOM 844 O O . ASP A 1 107 ? -16.831 -6.880 13.343 1.00 80.44 107 ASP A O 1
ATOM 848 N N . LEU A 1 108 ? -18.500 -5.538 12.674 1.00 76.81 108 LEU A N 1
ATOM 849 C CA . LEU A 1 108 ? -17.749 -4.902 11.589 1.00 76.81 108 LEU A CA 1
ATOM 850 C C . LEU A 1 108 ? -16.850 -3.784 12.124 1.00 76.81 108 LEU A C 1
ATOM 852 O O . LEU A 1 108 ? -15.729 -3.617 11.648 1.00 76.81 108 LEU A O 1
ATOM 856 N N . SER A 1 109 ? -17.313 -3.074 13.150 1.00 87.12 109 SER A N 1
ATOM 857 C CA . SER A 1 109 ? -16.555 -2.046 13.852 1.00 87.12 109 SER A CA 1
ATOM 858 C C . SER A 1 109 ? -15.288 -2.620 14.483 1.00 87.12 109 SER A C 1
ATOM 860 O O . SER A 1 109 ? -14.197 -2.104 14.248 1.00 87.12 109 SER A O 1
ATOM 862 N N . THR A 1 110 ? -15.390 -3.742 15.202 1.00 89.56 110 THR A N 1
ATOM 863 C CA . THR A 1 110 ? -14.229 -4.398 15.821 1.00 89.56 110 THR A CA 1
ATOM 864 C C . THR A 1 110 ? -13.191 -4.818 14.783 1.00 89.56 110 THR A C 1
ATOM 866 O O . THR A 1 110 ? -11.997 -4.586 14.981 1.00 89.56 110 THR A O 1
ATOM 869 N N . LYS A 1 111 ? -13.629 -5.386 13.652 1.00 84.00 111 LYS A N 1
ATOM 870 C CA . LYS A 1 111 ? -12.731 -5.749 12.545 1.00 84.00 111 LYS A CA 1
ATOM 871 C C . LYS A 1 111 ? -12.067 -4.517 11.925 1.00 84.00 111 LYS A C 1
ATOM 873 O O . LYS A 1 111 ? -10.859 -4.516 11.724 1.00 84.00 111 LYS A O 1
ATOM 878 N N . CYS A 1 112 ? -12.838 -3.461 11.684 1.00 84.88 112 CYS A N 1
ATOM 879 C CA . CYS A 1 112 ? -12.365 -2.192 11.130 1.00 84.88 112 CYS A CA 1
ATOM 880 C C . CYS A 1 112 ? -11.295 -1.542 12.025 1.00 84.88 112 CYS A C 1
ATOM 882 O O . CYS A 1 112 ? -10.212 -1.200 11.553 1.00 84.88 112 CYS A O 1
ATOM 884 N N . VAL A 1 113 ? -11.546 -1.468 13.338 1.00 89.88 113 VAL A N 1
ATOM 885 C CA . VAL A 1 113 ? -10.588 -0.938 14.322 1.00 89.88 113 VAL A CA 1
ATOM 886 C C . VAL A 1 113 ? -9.305 -1.767 14.361 1.00 89.88 113 VAL A C 1
ATOM 888 O O . VAL A 1 113 ? -8.219 -1.197 14.391 1.00 89.88 113 VAL A O 1
ATOM 891 N N . ASN A 1 114 ? -9.410 -3.097 14.327 1.00 89.00 114 ASN A N 1
ATOM 892 C CA . ASN A 1 114 ? -8.246 -3.982 14.313 1.00 89.00 114 ASN A CA 1
ATOM 893 C C . ASN A 1 114 ? -7.368 -3.734 13.072 1.00 89.00 114 ASN A C 1
ATOM 895 O O . ASN A 1 114 ? -6.154 -3.585 13.194 1.00 89.00 114 ASN A O 1
ATOM 899 N N . ILE A 1 115 ? -7.993 -3.588 11.899 1.00 82.31 115 ILE A N 1
ATOM 900 C CA . ILE A 1 115 ? -7.289 -3.278 10.651 1.00 82.31 115 ILE A CA 1
ATOM 901 C C . ILE A 1 115 ? -6.564 -1.929 10.756 1.00 82.31 115 ILE A C 1
ATOM 903 O O . ILE A 1 115 ? -5.384 -1.839 10.432 1.00 82.31 115 ILE A O 1
ATOM 907 N N . ILE A 1 116 ? -7.215 -0.878 11.254 1.00 87.44 116 ILE A N 1
ATOM 908 C CA . ILE A 1 116 ? -6.567 0.438 11.386 1.00 87.44 116 ILE A CA 1
ATOM 909 C C . ILE A 1 116 ? -5.446 0.421 12.425 1.00 87.44 116 ILE A C 1
ATOM 911 O O . ILE A 1 116 ? -4.420 1.056 12.216 1.00 87.44 116 ILE A O 1
ATOM 915 N N . GLN A 1 117 ? -5.590 -0.300 13.534 1.00 85.56 117 GLN A N 1
ATOM 916 C CA . GLN A 1 117 ? -4.533 -0.351 14.545 1.00 85.56 117 GLN A CA 1
ATOM 917 C C . GLN A 1 117 ? -3.298 -1.126 14.070 1.00 85.56 117 GLN A C 1
ATOM 919 O O . GLN A 1 117 ? -2.182 -0.737 14.407 1.00 85.56 117 GLN A O 1
ATOM 924 N N . ASN A 1 118 ? -3.488 -2.174 13.264 1.00 84.38 118 ASN A N 1
ATOM 925 C CA . ASN A 1 118 ? -2.394 -3.018 12.781 1.00 84.38 118 ASN A CA 1
ATOM 926 C C . ASN A 1 118 ? -1.751 -2.503 11.491 1.00 84.38 118 ASN A C 1
ATOM 928 O O . ASN A 1 118 ? -0.538 -2.603 11.328 1.00 84.38 118 ASN A O 1
ATOM 932 N N . TYR A 1 119 ? -2.546 -1.929 10.588 1.00 82.25 119 TYR A N 1
ATOM 933 C CA . TYR A 1 119 ? -2.090 -1.520 9.257 1.00 82.25 119 TYR A CA 1
ATOM 934 C C . TYR A 1 119 ? -2.158 -0.008 9.039 1.00 82.25 119 TYR A C 1
ATOM 936 O O . TYR A 1 119 ? -1.556 0.499 8.096 1.00 82.25 119 TYR A O 1
ATOM 944 N N . GLY A 1 120 ? -2.851 0.738 9.907 1.00 80.69 120 GLY A N 1
ATOM 945 C CA . GLY A 1 120 ? -3.117 2.163 9.719 1.00 80.69 120 GLY A CA 1
ATOM 946 C C . GLY A 1 120 ? -1.855 2.983 9.519 1.00 80.69 120 GLY A C 1
ATOM 947 O O . GLY A 1 120 ? -1.847 3.807 8.622 1.00 80.69 120 GLY A O 1
ATOM 948 N N . LYS A 1 121 ? -0.764 2.723 10.253 1.00 80.81 121 LYS A N 1
ATOM 949 C CA . LYS A 1 121 ? 0.490 3.482 10.083 1.00 80.81 121 LYS A CA 1
ATOM 950 C C . LYS A 1 121 ? 1.073 3.293 8.687 1.00 80.81 121 LYS A C 1
ATOM 952 O O . LYS A 1 121 ? 1.238 4.269 7.969 1.00 80.81 121 LYS A O 1
ATOM 957 N N . SER A 1 122 ? 1.273 2.046 8.263 1.00 71.94 122 SER A N 1
ATOM 958 C CA . SER A 1 122 ? 1.775 1.721 6.924 1.00 71.94 122 SER A CA 1
ATOM 959 C C . SER A 1 122 ? 0.870 2.275 5.824 1.00 71.94 122 SER A C 1
ATOM 961 O O . SER A 1 122 ? 1.361 2.856 4.861 1.00 71.94 122 SER A O 1
ATOM 963 N N . VAL A 1 123 ? -0.452 2.164 5.984 1.00 72.25 123 VAL A N 1
ATOM 964 C CA . VAL A 1 123 ? -1.417 2.701 5.017 1.00 72.25 123 VAL A CA 1
ATOM 965 C C . VAL A 1 123 ? -1.391 4.233 5.006 1.00 72.25 123 VAL A C 1
ATOM 967 O O . VAL A 1 123 ? -1.419 4.818 3.933 1.00 72.25 123 VAL A O 1
ATOM 970 N N . ILE A 1 124 ? -1.284 4.904 6.154 1.00 74.06 124 ILE A N 1
ATOM 971 C CA . ILE A 1 124 ? -1.218 6.370 6.259 1.00 74.06 124 ILE A CA 1
ATOM 972 C C . ILE A 1 124 ? 0.079 6.906 5.652 1.00 74.06 124 ILE A C 1
ATOM 974 O O . ILE A 1 124 ? 0.036 7.890 4.917 1.00 74.06 124 ILE A O 1
ATOM 978 N N . THR A 1 125 ? 1.216 6.250 5.891 1.00 67.38 125 THR A N 1
ATOM 979 C CA . THR A 1 125 ? 2.488 6.591 5.240 1.00 67.38 125 THR A CA 1
ATOM 980 C C . THR A 1 125 ? 2.361 6.501 3.715 1.00 67.38 125 THR A C 1
ATOM 982 O O . THR A 1 125 ? 2.854 7.371 3.000 1.00 67.38 125 THR A O 1
ATOM 985 N N . LEU A 1 126 ? 1.621 5.511 3.205 1.00 61.09 126 LEU A N 1
ATOM 986 C CA . LEU A 1 126 ? 1.301 5.400 1.778 1.00 61.09 126 LEU A CA 1
ATOM 987 C C . LEU A 1 126 ? 0.314 6.479 1.310 1.00 61.09 126 LEU A C 1
ATOM 989 O O . LEU A 1 126 ? 0.499 7.049 0.238 1.00 61.09 126 LEU A O 1
ATOM 993 N N . MET A 1 127 ? -0.701 6.808 2.119 1.00 61.56 127 MET A N 1
ATOM 994 C CA . MET A 1 127 ? -1.676 7.866 1.822 1.00 61.56 127 MET A CA 1
ATOM 995 C C . MET A 1 127 ? -1.033 9.257 1.751 1.00 61.56 127 MET A C 1
ATOM 997 O O . MET A 1 127 ? -1.501 10.084 0.974 1.00 61.56 127 MET A O 1
ATOM 1001 N N . LYS A 1 128 ? 0.021 9.525 2.535 1.00 60.41 128 LYS A N 1
ATOM 1002 C CA . LYS A 1 128 ? 0.773 10.791 2.493 1.00 60.41 128 LYS A CA 1
ATOM 1003 C C . LYS A 1 128 ? 1.609 10.946 1.216 1.00 60.41 128 LYS A C 1
ATOM 1005 O O . LYS A 1 128 ? 1.847 12.073 0.796 1.00 60.41 128 LYS A O 1
ATOM 1010 N N . ASN A 1 129 ? 2.015 9.837 0.589 1.00 54.50 129 ASN A N 1
ATOM 1011 C CA . ASN A 1 129 ? 2.980 9.835 -0.514 1.00 54.50 129 ASN A CA 1
ATOM 1012 C C . ASN A 1 129 ? 2.389 9.509 -1.905 1.00 54.50 129 ASN A C 1
ATOM 1014 O O . ASN A 1 129 ? 3.127 9.607 -2.884 1.00 54.50 129 ASN A O 1
ATOM 1018 N N . GLN A 1 130 ? 1.104 9.138 -2.055 1.00 54.12 130 GLN A N 1
ATOM 1019 C CA . GLN A 1 130 ? 0.585 8.631 -3.344 1.00 54.12 130 GLN A CA 1
ATOM 1020 C C . GLN A 1 130 ? -0.897 8.901 -3.676 1.00 54.12 130 GLN A C 1
ATOM 1022 O O . GLN A 1 130 ? -1.742 9.171 -2.824 1.00 54.12 130 GLN A O 1
ATOM 1027 N N . ARG A 1 131 ? -1.206 8.771 -4.980 1.00 55.81 131 ARG A N 1
ATOM 1028 C CA . ARG A 1 131 ? -2.517 9.000 -5.609 1.00 55.81 131 ARG A CA 1
ATOM 1029 C C . ARG A 1 131 ? -3.493 7.848 -5.340 1.00 55.81 131 ARG A C 1
ATOM 1031 O O . ARG A 1 131 ? -3.350 6.739 -5.839 1.00 55.81 131 ARG A O 1
ATOM 1038 N N . TYR A 1 132 ? -4.583 8.185 -4.670 1.00 59.84 132 TYR A N 1
ATOM 1039 C CA . TYR A 1 132 ? -5.788 7.402 -4.357 1.00 59.84 132 TYR A CA 1
ATOM 1040 C C . TYR A 1 132 ? -6.321 6.382 -5.384 1.00 59.84 132 TYR A C 1
ATOM 1042 O O . TYR A 1 132 ? -7.013 5.441 -4.998 1.00 59.84 132 TYR A O 1
ATOM 1050 N N . ALA A 1 133 ? -6.022 6.534 -6.678 1.00 53.91 133 ALA A N 1
ATOM 1051 C CA . ALA A 1 133 ? -6.415 5.579 -7.717 1.00 53.91 133 ALA A CA 1
ATOM 1052 C C . ALA A 1 133 ? -5.730 4.207 -7.556 1.00 53.91 133 ALA A C 1
ATOM 1054 O O . ALA A 1 133 ? -6.337 3.173 -7.857 1.00 53.91 133 ALA A O 1
ATOM 1055 N N . THR A 1 134 ? -4.507 4.198 -7.017 1.00 61.88 134 THR A N 1
ATOM 1056 C CA . THR A 1 134 ? -3.737 2.985 -6.726 1.00 61.88 134 THR A CA 1
ATOM 1057 C C . THR A 1 134 ? -4.374 2.184 -5.592 1.00 61.88 134 THR A C 1
ATOM 1059 O O . THR A 1 134 ? -4.437 0.963 -5.677 1.00 61.88 134 THR A O 1
ATOM 1062 N N . LEU A 1 135 ? -4.959 2.844 -4.580 1.00 69.94 135 LEU A N 1
ATOM 1063 C CA . LEU A 1 135 ? -5.617 2.161 -3.455 1.00 69.94 135 LEU A CA 1
ATOM 1064 C C . LEU A 1 135 ? -6.813 1.313 -3.905 1.00 69.94 135 LEU A C 1
ATOM 1066 O O . LEU A 1 135 ? -6.999 0.203 -3.420 1.00 69.94 135 LEU A O 1
ATOM 1070 N N . CYS A 1 136 ? -7.601 1.785 -4.872 1.00 71.12 136 CYS A N 1
ATOM 1071 C CA . CYS A 1 136 ? -8.738 1.010 -5.373 1.00 71.12 136 CYS A CA 1
ATOM 1072 C C . CYS A 1 136 ? -8.327 -0.239 -6.166 1.00 71.12 136 CYS A C 1
ATOM 1074 O O . CYS A 1 136 ? -9.057 -1.229 -6.137 1.00 71.12 136 CYS A O 1
ATOM 1076 N N . HIS A 1 137 ? -7.178 -0.205 -6.849 1.00 71.12 137 HIS A N 1
ATOM 1077 C CA . HIS A 1 137 ? -6.597 -1.384 -7.508 1.00 71.12 137 HIS A CA 1
ATOM 1078 C C . HIS A 1 137 ? -5.986 -2.338 -6.488 1.00 71.12 137 HIS A C 1
ATOM 1080 O O . HIS A 1 137 ? -6.212 -3.541 -6.548 1.00 71.12 137 HIS A O 1
ATOM 1086 N N . LEU A 1 138 ? -5.286 -1.785 -5.499 1.00 65.44 138 LEU A N 1
ATOM 1087 C CA . LEU A 1 138 ? -4.664 -2.542 -4.422 1.00 65.44 138 LEU A CA 1
ATOM 1088 C C . LEU A 1 138 ? -5.686 -3.341 -3.606 1.00 65.44 138 LEU A C 1
ATOM 1090 O O . LEU A 1 138 ? -5.430 -4.478 -3.231 1.00 65.44 138 LEU A O 1
ATOM 1094 N N . MET A 1 139 ? -6.864 -2.756 -3.371 1.00 68.50 139 MET A N 1
ATOM 1095 C CA . MET A 1 139 ? -7.971 -3.421 -2.679 1.00 68.50 139 MET A CA 1
ATOM 1096 C C . MET A 1 139 ? -8.812 -4.327 -3.595 1.00 68.50 139 MET A C 1
ATOM 1098 O O . MET A 1 139 ? -9.848 -4.828 -3.164 1.00 68.50 139 MET A O 1
ATOM 1102 N N . GLY A 1 140 ? -8.420 -4.511 -4.862 1.00 67.31 140 GLY A N 1
ATOM 1103 C CA . GLY A 1 140 ? -9.129 -5.363 -5.822 1.00 67.31 140 GLY A CA 1
ATOM 1104 C C . GLY A 1 140 ? -10.524 -4.863 -6.220 1.00 67.31 140 GLY A C 1
ATOM 1105 O O . GLY A 1 140 ? -11.298 -5.614 -6.807 1.00 67.31 140 GLY A O 1
ATOM 1106 N N . ILE A 1 141 ? -10.869 -3.610 -5.900 1.00 75.44 141 ILE A N 1
ATOM 1107 C CA . ILE A 1 141 ? -12.166 -2.997 -6.235 1.00 75.44 141 ILE A CA 1
ATOM 1108 C C . ILE A 1 141 ? -12.183 -2.525 -7.693 1.00 75.44 141 ILE A C 1
ATOM 1110 O O . ILE A 1 141 ? -13.202 -2.623 -8.381 1.00 75.44 141 ILE A O 1
ATOM 1114 N N . CYS A 1 142 ? -11.057 -1.984 -8.152 1.00 70.44 142 CYS A N 1
ATOM 1115 C CA . CYS A 1 142 ? -10.820 -1.683 -9.553 1.00 70.44 142 CYS A CA 1
ATOM 1116 C C . CYS A 1 142 ? -9.996 -2.807 -10.177 1.00 70.44 142 CYS A C 1
ATOM 1118 O O . CYS A 1 142 ? -8.965 -3.199 -9.635 1.00 70.44 142 CYS A O 1
ATOM 1120 N N . THR A 1 143 ? -10.438 -3.295 -11.329 1.00 66.75 143 THR A N 1
ATOM 1121 C CA . THR A 1 143 ? -9.650 -4.190 -12.174 1.00 66.75 143 THR A CA 1
ATOM 1122 C C . THR A 1 143 ? -8.998 -3.383 -13.285 1.00 66.75 143 THR A C 1
ATOM 1124 O O . THR A 1 143 ? -9.655 -2.545 -13.906 1.00 66.75 143 THR A O 1
ATOM 1127 N N . SER A 1 144 ? -7.734 -3.673 -13.577 1.00 61.12 144 SER A N 1
ATOM 1128 C CA . SER A 1 144 ? -7.073 -3.177 -14.782 1.00 61.12 144 SER A CA 1
ATOM 1129 C C . SER A 1 144 ? -7.629 -3.952 -15.979 1.00 61.12 144 SER A C 1
ATOM 1131 O O . SER A 1 144 ? -7.231 -5.088 -16.227 1.00 61.12 144 SER A O 1
ATOM 1133 N N . GLU A 1 145 ? -8.612 -3.394 -16.682 1.00 47.47 145 GLU A N 1
ATOM 1134 C CA . GLU A 1 145 ? -9.143 -4.007 -17.901 1.00 47.47 145 GLU A CA 1
ATOM 1135 C C . GLU A 1 145 ? -8.257 -3.610 -19.089 1.00 47.47 145 GLU A C 1
ATOM 1137 O O . GLU A 1 145 ? -8.119 -2.430 -19.417 1.00 47.47 145 GLU A O 1
ATOM 1142 N N . ILE A 1 146 ? -7.614 -4.596 -19.721 1.00 45.56 146 ILE A N 1
ATOM 1143 C CA . ILE A 1 146 ? -6.780 -4.381 -20.906 1.00 45.56 146 ILE A CA 1
ATOM 1144 C C . ILE A 1 146 ? -7.700 -4.137 -22.108 1.00 45.56 146 ILE A C 1
ATOM 1146 O O . ILE A 1 146 ? -8.058 -5.065 -22.833 1.00 45.56 146 ILE A O 1
ATOM 1150 N N . ILE A 1 147 ? -8.084 -2.885 -22.358 1.00 53.31 147 ILE A N 1
ATOM 1151 C CA . ILE A 1 147 ? -8.658 -2.505 -23.653 1.00 53.31 147 ILE A CA 1
ATOM 1152 C C . ILE A 1 147 ? -7.484 -2.269 -24.602 1.00 53.31 147 ILE A C 1
ATOM 1154 O O . ILE A 1 147 ? -6.974 -1.162 -24.724 1.00 53.31 147 ILE A O 1
ATOM 1158 N N . THR A 1 148 ? -7.042 -3.351 -25.246 1.00 39.47 148 THR A N 1
ATOM 1159 C CA . THR A 1 148 ? -5.983 -3.397 -26.268 1.00 39.47 148 THR A CA 1
ATOM 1160 C C . THR A 1 148 ? -4.632 -2.847 -25.805 1.00 39.47 148 THR A C 1
ATOM 1162 O O . THR A 1 148 ? -4.396 -1.642 -25.776 1.00 39.47 148 THR A O 1
ATOM 1165 N N . GLU A 1 149 ? -3.693 -3.742 -25.502 1.00 43.47 149 GLU A N 1
ATOM 1166 C CA . GLU A 1 149 ? -2.299 -3.350 -25.316 1.00 43.47 149 GLU A CA 1
ATOM 1167 C C . GLU A 1 149 ? -1.788 -2.664 -26.590 1.00 43.47 149 GLU A C 1
ATOM 1169 O O . GLU A 1 149 ? -1.505 -3.311 -27.599 1.00 43.47 149 GLU A O 1
ATOM 1174 N N . LYS A 1 150 ? -1.593 -1.345 -26.546 1.00 41.56 150 LYS A N 1
ATOM 1175 C CA . LYS A 1 150 ? -0.365 -0.830 -27.132 1.00 41.56 150 LYS A CA 1
ATOM 1176 C C . LYS A 1 150 ? 0.666 -0.946 -26.019 1.00 41.56 150 LYS A C 1
ATOM 1178 O O . LYS A 1 150 ? 0.592 -0.143 -25.086 1.00 41.56 150 LYS A O 1
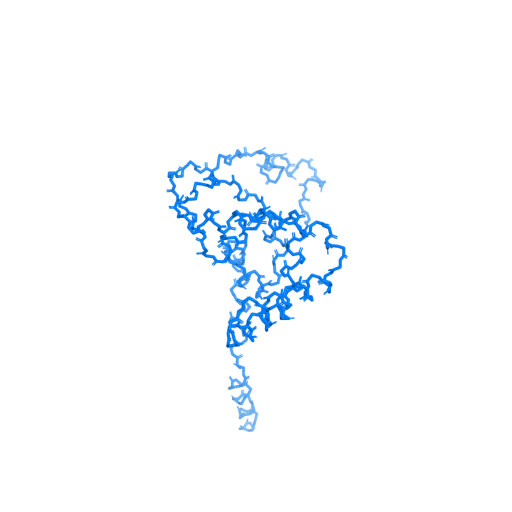ATOM 1183 N N . PRO A 1 151 ? 1.580 -1.935 -26.062 1.00 48.09 151 PRO A N 1
ATOM 1184 C CA . PRO A 1 151 ? 2.656 -1.980 -25.094 1.00 48.09 151 PRO A CA 1
ATOM 1185 C C . PRO A 1 151 ? 3.313 -0.597 -25.066 1.00 48.09 151 PRO A C 1
ATOM 1187 O O . PRO A 1 151 ? 3.456 0.029 -26.128 1.00 48.09 151 PRO A O 1
ATOM 1190 N N . PRO A 1 152 ? 3.658 -0.083 -23.875 1.00 54.31 152 PRO A N 1
ATOM 1191 C CA . PRO A 1 152 ? 4.403 1.159 -23.765 1.00 54.31 152 PRO A CA 1
ATOM 1192 C C . PRO A 1 152 ? 5.569 1.046 -24.730 1.00 54.31 152 PRO A C 1
ATOM 1194 O O . PRO A 1 152 ? 6.299 0.056 -24.700 1.00 54.31 152 PRO A O 1
ATOM 1197 N N . SER A 1 153 ? 5.690 1.996 -25.651 1.00 57.03 153 SER A N 1
ATOM 1198 C CA . SER A 1 153 ? 6.813 2.014 -26.572 1.00 57.03 153 SER A CA 1
ATOM 1199 C C . SER A 1 153 ? 8.068 2.221 -25.735 1.00 57.03 153 SER A C 1
ATOM 1201 O O . SER A 1 153 ? 8.418 3.354 -25.416 1.00 57.03 153 SER A O 1
ATOM 1203 N N . ILE A 1 154 ? 8.693 1.117 -25.322 1.00 57.78 154 ILE A N 1
ATOM 1204 C CA . ILE A 1 154 ? 10.023 1.096 -24.734 1.00 57.78 154 ILE A CA 1
ATOM 1205 C C . ILE A 1 154 ? 10.927 1.567 -25.859 1.00 57.78 154 ILE A C 1
ATOM 1207 O O . ILE A 1 154 ? 11.219 0.831 -26.803 1.00 57.78 154 ILE A O 1
ATOM 1211 N N . ILE A 1 155 ? 11.299 2.841 -25.805 1.00 65.38 155 ILE A N 1
ATOM 1212 C CA . ILE A 1 155 ? 12.300 3.377 -26.708 1.00 65.38 155 ILE A CA 1
ATOM 1213 C C . ILE A 1 155 ? 13.629 2.858 -26.180 1.00 65.38 155 ILE A C 1
ATOM 1215 O O . ILE A 1 155 ? 14.166 3.376 -25.200 1.00 65.38 155 ILE A O 1
ATOM 1219 N N . LEU A 1 156 ? 14.127 1.792 -26.807 1.00 67.31 156 LEU A N 1
ATOM 1220 C CA . LEU A 1 156 ? 15.491 1.326 -26.590 1.00 67.31 156 LEU A CA 1
ATOM 1221 C C . LEU A 1 156 ? 16.423 2.531 -26.767 1.00 67.31 156 LEU A C 1
ATOM 1223 O O . LEU A 1 156 ? 16.400 3.183 -27.811 1.00 67.31 156 LEU A O 1
ATOM 1227 N N . GLY A 1 157 ? 17.189 2.858 -25.728 1.00 67.25 157 GLY A N 1
ATOM 1228 C CA . GLY A 1 157 ? 18.080 4.012 -25.727 1.00 67.25 157 GLY A CA 1
ATOM 1229 C C . GLY A 1 157 ? 17.548 5.270 -25.029 1.00 67.25 157 GLY A C 1
ATOM 1230 O O . GLY A 1 157 ? 18.232 6.287 -25.062 1.00 67.25 157 GLY A O 1
ATOM 1231 N N . HIS A 1 158 ? 16.369 5.260 -24.396 1.00 75.94 158 HIS A N 1
ATOM 1232 C CA . HIS A 1 158 ? 15.938 6.404 -23.576 1.00 75.94 158 HIS A CA 1
ATOM 1233 C C . HIS A 1 158 ? 16.773 6.532 -22.293 1.00 75.94 158 HIS A C 1
ATOM 1235 O O . HIS A 1 158 ? 17.251 7.618 -21.970 1.00 75.94 158 HIS A O 1
ATOM 1241 N N . ASP A 1 159 ? 17.022 5.408 -21.621 1.00 78.94 159 ASP A N 1
ATOM 1242 C CA . ASP A 1 159 ? 17.802 5.361 -20.386 1.00 78.94 159 ASP A CA 1
ATOM 1243 C C . ASP A 1 159 ? 19.268 5.043 -20.663 1.00 78.94 159 ASP A C 1
ATOM 1245 O O . ASP A 1 159 ? 19.573 4.172 -21.482 1.00 78.94 159 ASP A O 1
ATOM 1249 N N . GLN A 1 160 ? 20.180 5.682 -19.925 1.00 79.56 160 GLN A N 1
ATOM 1250 C CA . GLN A 1 160 ? 21.632 5.460 -20.025 1.00 79.56 160 GLN A CA 1
ATOM 1251 C C . GLN A 1 160 ? 22.020 3.982 -19.847 1.00 79.56 160 GLN A C 1
ATOM 1253 O O . GLN A 1 160 ? 22.924 3.472 -20.514 1.00 79.56 160 GLN A O 1
ATOM 1258 N N . CYS A 1 161 ? 21.255 3.259 -19.027 1.00 79.00 161 CYS A N 1
ATOM 1259 C CA . CYS A 1 161 ? 21.368 1.815 -18.826 1.00 79.00 161 CYS A CA 1
ATOM 1260 C C . CYS A 1 161 ? 21.060 0.988 -20.090 1.00 79.00 161 CYS A C 1
ATOM 1262 O O . CYS A 1 161 ? 21.270 -0.216 -20.085 1.00 79.00 161 CYS A O 1
ATOM 1264 N N . THR A 1 162 ? 20.544 1.601 -21.163 1.00 86.06 162 THR A N 1
ATOM 1265 C CA . THR A 1 162 ? 20.145 0.954 -22.429 1.00 86.06 162 THR A CA 1
ATOM 1266 C C . THR A 1 162 ? 20.903 1.485 -23.650 1.00 86.06 162 THR A C 1
ATOM 1268 O O . THR A 1 162 ? 20.664 1.028 -24.765 1.00 86.06 162 THR A O 1
ATOM 1271 N N . TRP A 1 163 ? 21.847 2.418 -23.465 1.00 87.62 163 TRP A N 1
ATOM 1272 C CA . TRP A 1 163 ? 22.634 3.020 -24.557 1.00 87.62 163 TRP A CA 1
ATOM 1273 C C . TRP A 1 163 ? 23.676 2.070 -25.169 1.00 87.62 163 TRP A C 1
ATOM 1275 O O . TRP A 1 163 ? 24.262 2.369 -26.209 1.00 87.62 163 TRP A O 1
ATOM 1285 N N . GLY A 1 164 ? 23.878 0.905 -24.555 1.00 83.56 164 GLY A N 1
ATOM 1286 C CA . GLY A 1 164 ? 24.681 -0.181 -25.094 1.00 83.56 164 GLY A CA 1
ATOM 1287 C C . GLY A 1 164 ? 26.181 -0.083 -24.789 1.00 83.56 164 GLY A C 1
ATOM 1288 O O . GLY A 1 164 ? 26.655 0.879 -24.174 1.00 83.56 164 GLY A O 1
ATOM 1289 N N . PRO A 1 165 ? 26.963 -1.084 -25.238 1.00 85.62 165 PRO A N 1
ATOM 1290 C CA . PRO A 1 165 ? 28.367 -1.241 -24.853 1.00 85.62 165 PRO A CA 1
ATOM 1291 C C . PRO A 1 165 ? 29.267 -0.070 -25.247 1.00 85.62 165 PRO A C 1
ATOM 1293 O O . PRO A 1 165 ? 30.230 0.222 -24.547 1.00 85.62 165 PRO A O 1
ATOM 1296 N N . SER A 1 166 ? 28.950 0.644 -26.330 1.00 85.12 166 SER A N 1
ATOM 1297 C CA . SER A 1 166 ? 29.694 1.840 -26.740 1.00 85.12 166 SER A CA 1
ATOM 1298 C C . SER A 1 166 ? 29.648 2.960 -25.700 1.00 85.12 166 SER A C 1
ATOM 1300 O O . SER A 1 166 ? 30.583 3.749 -25.631 1.00 85.12 166 SER A O 1
ATOM 1302 N N . TYR A 1 167 ? 28.587 3.024 -24.892 1.00 86.69 167 TYR A N 1
ATOM 1303 C CA . TYR A 1 167 ? 28.457 3.981 -23.797 1.00 86.69 167 TYR A CA 1
ATOM 1304 C C . TYR A 1 167 ? 29.005 3.433 -22.472 1.00 86.69 167 TYR A C 1
ATOM 1306 O O . TYR A 1 167 ? 29.745 4.127 -21.780 1.00 86.69 167 TYR A O 1
ATOM 1314 N N . TRP A 1 168 ? 28.701 2.179 -22.120 1.00 84.56 168 TRP A N 1
ATOM 1315 C CA . TRP A 1 168 ? 29.186 1.583 -20.864 1.00 84.56 168 TRP A CA 1
ATOM 1316 C C . TRP A 1 168 ? 30.707 1.397 -20.850 1.00 84.56 168 TRP A C 1
ATOM 1318 O O . TRP A 1 168 ? 31.336 1.520 -19.804 1.00 84.56 168 TRP A O 1
ATOM 1328 N N . CYS A 1 169 ? 31.311 1.126 -22.012 1.00 88.50 169 CYS A N 1
ATOM 1329 C CA . CYS A 1 169 ? 32.754 0.939 -22.150 1.00 88.50 169 CYS A CA 1
ATOM 1330 C C . CYS A 1 169 ? 33.507 2.225 -22.524 1.00 88.50 169 CYS A C 1
ATOM 1332 O O . CYS A 1 169 ? 34.719 2.164 -22.724 1.00 88.50 169 CYS A O 1
ATOM 1334 N N . SER A 1 170 ? 32.839 3.384 -22.631 1.00 86.00 170 SER A N 1
ATOM 1335 C CA . SER A 1 170 ? 33.534 4.635 -22.969 1.00 86.00 170 SER A CA 1
ATOM 1336 C C . SER A 1 170 ? 34.349 5.201 -21.805 1.00 86.00 170 SER A C 1
ATOM 1338 O O . SER A 1 170 ? 35.318 5.922 -22.032 1.00 86.00 170 SER A O 1
ATOM 1340 N N . SER A 1 171 ? 33.973 4.896 -20.561 1.00 86.81 171 SER A N 1
ATOM 1341 C CA . SER A 1 171 ? 34.710 5.305 -19.362 1.00 86.81 171 SER A CA 1
ATOM 1342 C C . SER A 1 171 ? 34.287 4.495 -18.134 1.00 86.81 171 SER A C 1
ATOM 1344 O O . SER A 1 171 ? 33.165 4.003 -18.050 1.00 86.81 171 SER A O 1
ATOM 1346 N N . LEU A 1 172 ? 35.165 4.434 -17.127 1.00 82.25 172 LEU A N 1
ATOM 1347 C CA . LEU A 1 172 ? 34.857 3.833 -15.819 1.00 82.25 172 LEU A CA 1
ATOM 1348 C C . LEU A 1 172 ? 33.759 4.576 -15.038 1.00 82.25 172 LEU A C 1
ATOM 1350 O O . LEU A 1 172 ? 33.198 4.025 -14.103 1.00 82.25 172 LEU A O 1
ATOM 1354 N N . SER A 1 173 ? 33.434 5.820 -15.396 1.00 81.12 173 SER A N 1
ATOM 1355 C CA . SER A 1 173 ? 32.315 6.548 -14.781 1.00 81.12 173 SER A CA 1
ATOM 1356 C C . SER A 1 173 ? 30.946 6.051 -15.251 1.00 81.12 173 SER A C 1
ATOM 1358 O O . SER A 1 173 ? 29.948 6.337 -14.600 1.00 81.12 173 SER A O 1
ATOM 1360 N N . ASN A 1 174 ? 30.896 5.341 -16.382 1.00 80.50 174 ASN A N 1
ATOM 1361 C CA . ASN A 1 174 ? 29.659 4.865 -17.003 1.00 80.50 174 ASN A CA 1
ATOM 1362 C C . ASN A 1 174 ? 29.370 3.392 -16.672 1.00 80.50 174 ASN A C 1
ATOM 1364 O O . ASN A 1 174 ? 28.361 2.845 -17.117 1.00 80.50 174 ASN A O 1
ATOM 1368 N N . THR A 1 175 ? 30.250 2.736 -15.909 1.00 66.75 175 THR A N 1
ATOM 1369 C CA . THR A 1 175 ? 30.031 1.377 -15.413 1.00 66.75 175 THR A CA 1
ATOM 1370 C C . THR A 1 175 ? 29.189 1.441 -14.143 1.00 66.75 175 THR A C 1
ATOM 1372 O O . THR A 1 175 ? 29.589 2.087 -13.177 1.00 66.75 175 THR A O 1
ATOM 1375 N N . HIS A 1 176 ? 28.025 0.790 -14.151 1.00 66.00 176 HIS A N 1
ATOM 1376 C CA . HIS A 1 176 ? 27.129 0.718 -12.995 1.00 66.00 176 HIS A CA 1
ATOM 1377 C C . HIS A 1 176 ? 27.827 0.085 -11.777 1.00 66.00 176 HIS A C 1
ATOM 1379 O O . HIS A 1 176 ? 28.555 -0.898 -11.931 1.00 66.00 176 HIS A O 1
ATOM 1385 N N . GLN A 1 177 ? 27.593 0.656 -10.590 1.00 49.50 177 GLN A N 1
ATOM 1386 C CA . GLN A 1 177 ? 27.943 0.086 -9.285 1.00 49.50 177 GLN A CA 1
ATOM 1387 C C . GLN A 1 177 ? 26.712 -0.571 -8.663 1.00 49.50 177 GLN A C 1
AT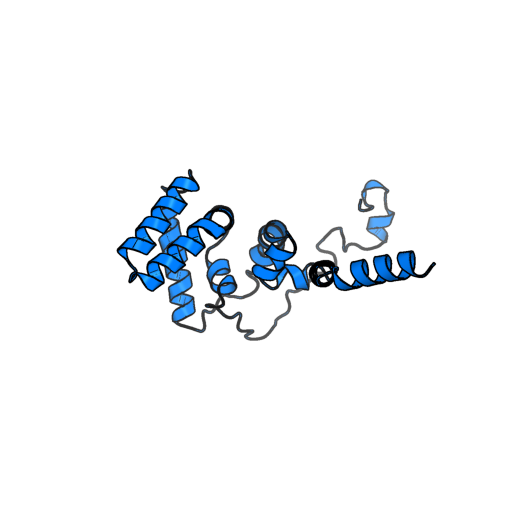OM 1389 O O . GLN A 1 177 ? 25.607 -0.014 -8.858 1.00 49.50 177 GLN A O 1
#